Protein AF-A0A3C1YTQ8-F1 (afdb_monomer)

Structure (mmCIF, N/CA/C/O backbone):
data_AF-A0A3C1YTQ8-F1
#
_entry.id   AF-A0A3C1YTQ8-F1
#
loop_
_atom_site.group_PDB
_atom_site.id
_atom_site.type_symbol
_atom_site.label_atom_id
_atom_site.label_alt_id
_atom_site.label_comp_id
_atom_site.label_asym_id
_atom_site.label_entity_id
_atom_site.label_seq_id
_atom_site.pdbx_PDB_ins_code
_atom_site.Cartn_x
_atom_site.Cartn_y
_atom_site.Cartn_z
_atom_site.occupancy
_atom_site.B_iso_or_equiv
_atom_site.auth_seq_id
_atom_site.auth_comp_id
_atom_site.auth_asym_id
_atom_site.auth_atom_id
_atom_site.pdbx_PDB_model_num
ATOM 1 N N . PHE A 1 1 ? -12.441 13.122 8.202 1.00 68.00 1 PHE A N 1
ATOM 2 C CA . PHE A 1 1 ? -11.473 13.241 7.090 1.00 68.00 1 PHE A CA 1
ATOM 3 C C . PHE A 1 1 ? -10.455 12.103 7.083 1.00 68.00 1 PHE A C 1
ATOM 5 O O . PHE A 1 1 ? -10.375 11.417 6.073 1.00 68.00 1 PHE A O 1
ATOM 12 N N . SER A 1 2 ? -9.745 11.829 8.184 1.00 85.19 2 SER A N 1
ATOM 13 C CA . SER A 1 2 ? -8.691 10.797 8.230 1.00 85.19 2 SER A CA 1
ATOM 14 C C . SER A 1 2 ? -9.156 9.377 7.872 1.00 85.19 2 SER A C 1
ATOM 16 O O . SER A 1 2 ? -8.457 8.683 7.147 1.00 85.19 2 SER A O 1
ATOM 18 N N . GLU A 1 3 ? -10.354 8.962 8.296 1.00 90.50 3 GLU A N 1
ATOM 19 C CA . GLU A 1 3 ? -10.892 7.623 7.987 1.00 90.50 3 GLU A CA 1
ATOM 20 C C . GLU A 1 3 ? -11.204 7.417 6.498 1.00 90.50 3 GLU A C 1
ATOM 22 O O . GLU A 1 3 ? -10.982 6.338 5.957 1.00 90.50 3 GLU A O 1
ATOM 27 N N . GLN A 1 4 ? -11.696 8.455 5.811 1.00 93.88 4 GLN A N 1
ATOM 28 C CA . GLN A 1 4 ? -11.997 8.379 4.377 1.00 93.88 4 GLN A CA 1
ATOM 29 C C . GLN A 1 4 ? -10.711 8.280 3.551 1.00 93.88 4 GLN A C 1
ATOM 31 O O . GLN A 1 4 ? -10.650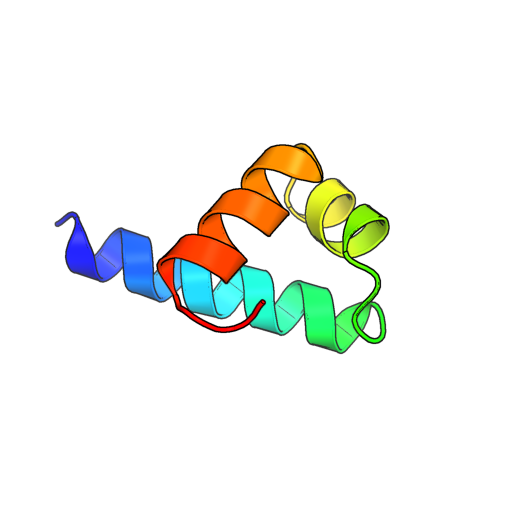 7.494 2.609 1.00 93.88 4 GLN A O 1
ATOM 36 N N . ILE A 1 5 ? -9.675 9.031 3.944 1.00 94.56 5 ILE A N 1
ATOM 37 C CA . ILE A 1 5 ? -8.339 8.937 3.344 1.00 94.56 5 ILE A CA 1
ATOM 38 C C . ILE A 1 5 ? -7.744 7.551 3.584 1.00 94.56 5 ILE A C 1
ATOM 40 O O . ILE A 1 5 ? -7.249 6.934 2.647 1.00 94.56 5 ILE A O 1
ATOM 44 N N . GLU A 1 6 ? -7.847 7.029 4.808 1.00 95.06 6 GLU A N 1
ATOM 45 C CA . GLU A 1 6 ? -7.339 5.697 5.134 1.00 95.06 6 GLU A CA 1
ATOM 46 C C . GLU A 1 6 ? -8.050 4.593 4.342 1.00 95.06 6 GLU A C 1
ATOM 48 O O . GLU A 1 6 ? -7.399 3.665 3.864 1.00 95.06 6 GLU A O 1
ATOM 53 N N . LYS A 1 7 ? -9.368 4.701 4.153 1.00 96.56 7 LYS A N 1
ATOM 54 C CA . LYS A 1 7 ? -10.117 3.760 3.316 1.00 96.56 7 LYS A CA 1
ATOM 55 C C . LYS A 1 7 ? -9.654 3.810 1.859 1.00 96.56 7 LYS A C 1
ATOM 57 O O . LYS A 1 7 ? -9.331 2.766 1.305 1.00 96.56 7 LYS A O 1
ATOM 62 N N . LEU A 1 8 ? -9.581 5.003 1.265 1.00 96.88 8 LEU A N 1
ATOM 63 C CA . LEU A 1 8 ? -9.135 5.169 -0.121 1.00 96.88 8 LEU A CA 1
ATOM 64 C C . LEU A 1 8 ? -7.726 4.603 -0.321 1.00 96.88 8 LEU A C 1
ATOM 66 O O . LEU A 1 8 ? -7.447 3.899 -1.285 1.00 96.88 8 LEU A O 1
ATOM 70 N N . GLU A 1 9 ? -6.837 4.883 0.620 1.00 96.62 9 GLU A N 1
ATOM 71 C CA . GLU A 1 9 ? -5.472 4.387 0.597 1.00 96.62 9 GLU A CA 1
ATOM 72 C C . GLU A 1 9 ? -5.389 2.864 0.724 1.00 96.62 9 GLU A C 1
ATOM 74 O O . GLU A 1 9 ? -4.584 2.227 0.042 1.00 96.62 9 GLU A O 1
ATOM 79 N N . LYS A 1 10 ? -6.245 2.269 1.559 1.00 97.31 10 LYS A N 1
ATOM 80 C CA . LYS A 1 10 ? -6.397 0.817 1.655 1.00 97.31 10 LYS A CA 1
ATOM 81 C C . LYS A 1 10 ? -6.832 0.230 0.320 1.00 97.31 10 LYS A C 1
ATOM 83 O O . LYS A 1 10 ? -6.167 -0.682 -0.170 1.00 97.31 10 LYS A O 1
ATOM 88 N N . ASP A 1 11 ? -7.869 0.790 -0.289 1.00 98.12 11 ASP A N 1
ATOM 89 C CA . ASP A 1 11 ? -8.405 0.322 -1.568 1.00 98.12 11 ASP A CA 1
ATOM 90 C C . ASP A 1 11 ? -7.333 0.379 -2.676 1.00 98.12 11 ASP A C 1
ATOM 92 O O . ASP A 1 11 ? -7.093 -0.626 -3.350 1.00 98.12 11 ASP A O 1
ATOM 96 N N . LEU A 1 12 ? -6.591 1.489 -2.783 1.00 98.38 12 LEU A N 1
ATOM 97 C CA . LEU A 1 12 ? -5.502 1.657 -3.759 1.00 98.38 12 LEU A CA 1
ATOM 98 C C . LEU A 1 12 ? -4.352 0.659 -3.555 1.00 98.38 12 LEU A C 1
ATOM 100 O O . LEU A 1 12 ? -3.828 0.103 -4.523 1.00 98.38 12 LEU A O 1
ATOM 104 N N . ILE A 1 13 ? -3.950 0.404 -2.304 1.00 98.12 13 ILE A N 1
ATOM 105 C CA . ILE A 1 13 ? -2.886 -0.566 -2.002 1.00 98.12 13 ILE A CA 1
ATOM 106 C C . ILE A 1 13 ? -3.316 -1.983 -2.361 1.00 98.12 13 ILE A C 1
ATOM 108 O O . ILE A 1 13 ? -2.536 -2.719 -2.968 1.00 98.12 13 ILE A O 1
ATOM 112 N N . PHE A 1 14 ? -4.542 -2.378 -2.017 1.00 98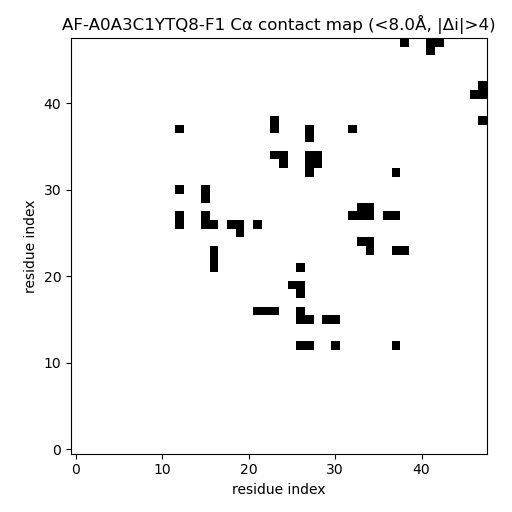.25 14 PHE A N 1
ATOM 113 C CA . PHE A 1 14 ? -5.044 -3.705 -2.366 1.00 98.25 14 PHE A CA 1
ATOM 114 C C . PHE A 1 14 ? -5.225 -3.883 -3.870 1.00 98.25 14 PHE A C 1
ATOM 116 O O . PHE A 1 14 ? -4.918 -4.956 -4.393 1.00 98.25 14 PHE A O 1
ATOM 123 N N . GLU A 1 15 ? -5.656 -2.846 -4.583 1.00 98.62 15 GLU A N 1
ATOM 124 C CA . GLU A 1 15 ? -5.738 -2.886 -6.038 1.00 98.62 15 GLU A CA 1
ATOM 125 C C . GLU A 1 15 ? -4.355 -3.045 -6.680 1.00 98.62 15 GLU A C 1
ATOM 127 O O . GLU A 1 15 ? -4.167 -3.940 -7.507 1.00 98.62 15 GLU A O 1
ATOM 132 N N . ALA A 1 16 ? -3.366 -2.252 -6.260 1.00 98.62 16 ALA A N 1
ATOM 133 C CA . ALA A 1 16 ? -1.998 -2.363 -6.762 1.00 98.62 16 ALA A CA 1
ATOM 134 C C . ALA A 1 16 ? -1.394 -3.747 -6.466 1.00 98.62 16 ALA A C 1
ATOM 136 O 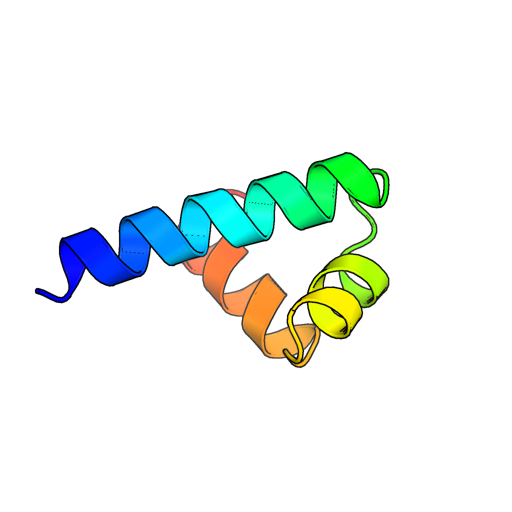O . ALA A 1 16 ? -0.766 -4.353 -7.336 1.00 98.62 16 ALA A O 1
ATOM 137 N N . LEU A 1 17 ? -1.628 -4.293 -5.268 1.00 98.25 17 LEU A N 1
ATOM 138 C CA . LEU A 1 17 ? -1.217 -5.657 -4.927 1.00 98.25 17 LEU A CA 1
ATOM 139 C C . LEU A 1 17 ? -1.889 -6.689 -5.833 1.00 98.25 17 LEU A C 1
ATOM 141 O O . LEU A 1 17 ? -1.207 -7.578 -6.334 1.00 98.25 17 LEU A O 1
ATOM 145 N N . ARG A 1 18 ? -3.193 -6.565 -6.093 1.00 98.44 18 ARG A N 1
ATOM 146 C CA . ARG A 1 18 ? -3.918 -7.466 -6.997 1.00 98.44 18 ARG A CA 1
ATOM 147 C C . ARG A 1 18 ? -3.348 -7.417 -8.417 1.00 98.44 18 ARG A C 1
ATOM 149 O O . ARG A 1 18 ? -3.128 -8.472 -9.004 1.00 98.44 18 ARG A O 1
ATOM 156 N N . ILE A 1 19 ? -3.085 -6.220 -8.947 1.00 98.50 19 ILE A N 1
ATOM 157 C CA . ILE A 1 19 ? -2.510 -6.012 -10.289 1.00 98.50 19 ILE A CA 1
ATOM 158 C C . ILE A 1 19 ? -1.120 -6.652 -10.401 1.00 98.50 19 ILE A C 1
ATOM 160 O O . ILE A 1 19 ? -0.822 -7.312 -11.394 1.00 98.50 19 ILE A O 1
ATOM 164 N N . HIS A 1 20 ? -0.286 -6.512 -9.368 1.00 98.38 20 HIS A N 1
ATOM 165 C CA . HIS A 1 20 ? 1.093 -7.017 -9.360 1.00 98.38 20 HIS A CA 1
ATOM 166 C C . HIS A 1 20 ? 1.256 -8.412 -8.746 1.00 98.38 20 HIS A C 1
ATOM 168 O O . HIS A 1 20 ? 2.378 -8.815 -8.433 1.00 98.38 20 HIS A O 1
ATOM 174 N N . GLY A 1 21 ? 0.166 -9.157 -8.534 1.00 97.75 21 GLY A N 1
ATOM 175 C CA . GLY A 1 21 ? 0.221 -10.519 -7.990 1.00 97.75 21 GLY A CA 1
ATOM 176 C C . GLY A 1 21 ? 0.843 -10.595 -6.589 1.00 97.75 21 GLY A C 1
ATOM 177 O O . GLY A 1 21 ? 1.677 -11.453 -6.320 1.00 97.75 21 GLY A O 1
ATOM 178 N N . ASN A 1 22 ? 0.467 -9.673 -5.703 1.00 96.50 22 ASN A N 1
ATOM 179 C CA . ASN A 1 22 ? 0.987 -9.482 -4.344 1.00 96.50 22 ASN A CA 1
ATOM 180 C C . ASN A 1 22 ? 2.478 -9.104 -4.254 1.00 96.50 22 ASN A C 1
ATOM 182 O O . ASN A 1 22 ? 3.055 -9.129 -3.162 1.00 96.50 22 ASN A O 1
ATOM 186 N N . ASN A 1 23 ? 3.112 -8.697 -5.359 1.00 97.75 23 ASN A N 1
ATOM 187 C CA . ASN A 1 23 ? 4.464 -8.147 -5.321 1.00 97.75 23 ASN A CA 1
ATOM 188 C C . ASN A 1 23 ? 4.457 -6.746 -4.681 1.00 97.75 23 ASN A C 1
ATOM 190 O O . ASN A 1 23 ? 4.065 -5.756 -5.297 1.00 97.75 23 ASN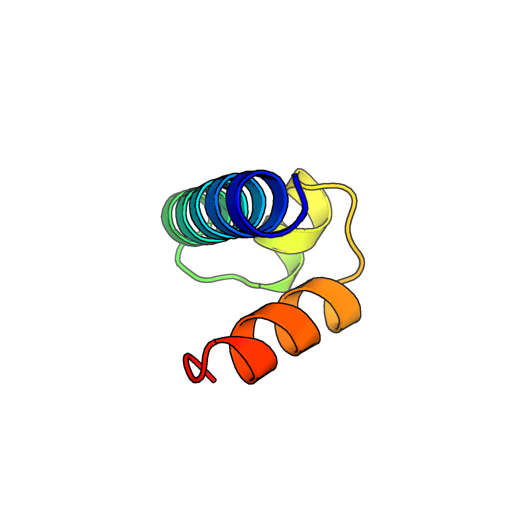 A O 1
ATOM 194 N N . GLN A 1 24 ? 4.904 -6.675 -3.426 1.00 97.56 24 GLN A N 1
ATOM 195 C CA . GLN A 1 24 ? 4.872 -5.460 -2.606 1.00 97.56 24 GLN A CA 1
ATOM 196 C C . GLN A 1 24 ? 5.790 -4.354 -3.127 1.00 97.56 24 GLN A C 1
ATOM 198 O O . GLN A 1 24 ? 5.412 -3.187 -3.059 1.00 97.56 24 GLN A O 1
ATOM 203 N N . SER A 1 25 ? 6.963 -4.705 -3.661 1.00 98.19 25 SER A N 1
ATOM 204 C CA . SER A 1 25 ? 7.899 -3.731 -4.230 1.00 98.19 25 SER A CA 1
ATOM 205 C C . SER A 1 25 ? 7.291 -3.059 -5.463 1.00 98.19 25 SER A C 1
ATOM 207 O O . SER A 1 25 ? 7.262 -1.834 -5.524 1.00 98.19 25 SER A O 1
ATOM 209 N N . LYS A 1 26 ? 6.700 -3.840 -6.382 1.00 98.50 26 LYS A N 1
ATOM 210 C CA . LYS A 1 26 ? 6.027 -3.311 -7.585 1.00 98.50 26 LYS A CA 1
ATOM 211 C C . LYS A 1 26 ? 4.762 -2.514 -7.264 1.00 98.50 26 LYS A C 1
ATOM 213 O O . LYS A 1 26 ? 4.523 -1.469 -7.859 1.00 98.50 26 LYS A O 1
ATOM 218 N N . ALA A 1 27 ? 3.961 -2.976 -6.301 1.00 98.50 27 ALA A N 1
ATOM 219 C CA . ALA A 1 27 ? 2.780 -2.240 -5.854 1.00 98.50 27 ALA A CA 1
ATOM 220 C C . ALA A 1 27 ? 3.156 -0.890 -5.222 1.00 98.50 27 ALA A C 1
ATOM 222 O O . ALA A 1 27 ? 2.489 0.112 -5.467 1.00 98.50 27 ALA A O 1
ATOM 223 N N . ALA A 1 28 ? 4.236 -0.848 -4.435 1.00 98.31 28 ALA A N 1
ATOM 224 C CA . ALA A 1 28 ? 4.731 0.390 -3.845 1.00 98.31 28 ALA A CA 1
ATOM 225 C C . ALA A 1 28 ? 5.268 1.347 -4.918 1.00 98.31 28 ALA A C 1
ATOM 227 O O . ALA A 1 28 ? 4.901 2.518 -4.910 1.00 98.31 28 ALA A O 1
ATOM 228 N N . GLU A 1 29 ? 6.054 0.835 -5.870 1.00 98.50 29 GLU A N 1
ATOM 229 C CA . GLU A 1 29 ? 6.566 1.595 -7.015 1.00 98.50 29 GLU A CA 1
ATOM 230 C C . GLU A 1 29 ? 5.431 2.230 -7.833 1.00 98.50 29 GLU A C 1
ATOM 232 O O . GLU A 1 29 ? 5.460 3.436 -8.070 1.00 98.50 29 GLU A O 1
ATOM 237 N N . GLN A 1 30 ? 4.383 1.465 -8.173 1.00 98.31 30 GLN A N 1
ATOM 238 C CA . GLN A 1 30 ? 3.208 1.989 -8.885 1.00 98.31 30 GLN A CA 1
ATOM 239 C C . GLN A 1 30 ? 2.527 3.140 -8.129 1.00 98.31 30 GLN A C 1
ATOM 241 O O . GLN A 1 30 ? 2.041 4.084 -8.746 1.00 98.31 30 GLN A O 1
ATOM 246 N N . LEU A 1 31 ? 2.466 3.058 -6.799 1.00 97.88 31 LEU A N 1
ATOM 247 C CA . LEU A 1 31 ? 1.814 4.059 -5.953 1.00 97.88 31 LEU A CA 1
ATOM 248 C C . LEU A 1 31 ? 2.737 5.232 -5.580 1.00 97.88 31 LEU A C 1
ATOM 250 O O . LEU A 1 31 ? 2.326 6.102 -4.813 1.00 97.88 31 LEU A O 1
ATOM 254 N N . GLY A 1 32 ? 3.983 5.258 -6.069 1.00 98.12 32 GLY A N 1
ATOM 255 C CA . GLY A 1 32 ? 4.972 6.268 -5.679 1.00 98.12 32 GLY A CA 1
ATOM 256 C C . GLY A 1 32 ? 5.368 6.189 -4.198 1.00 98.12 32 GLY A C 1
ATOM 257 O O . GLY A 1 32 ? 5.796 7.181 -3.607 1.00 98.12 32 GLY A O 1
ATOM 258 N N . LEU A 1 33 ? 5.204 5.020 -3.575 1.00 97.31 33 LEU A N 1
ATOM 259 C CA . LEU A 1 33 ? 5.546 4.755 -2.182 1.00 97.31 33 LEU A CA 1
ATOM 260 C C . LEU A 1 33 ? 6.873 4.000 -2.096 1.00 97.31 33 LEU A C 1
ATOM 262 O O . LEU A 1 33 ? 7.225 3.198 -2.956 1.00 97.31 33 LEU A O 1
ATOM 266 N N . SER A 1 34 ? 7.579 4.157 -0.977 1.00 98.19 34 SER A N 1
ATOM 267 C CA . SER A 1 34 ? 8.605 3.172 -0.631 1.00 98.19 34 SER A CA 1
ATOM 268 C C . SER A 1 34 ? 7.949 1.852 -0.219 1.00 98.19 34 SER A C 1
ATOM 270 O O . SER A 1 34 ? 6.913 1.841 0.454 1.00 98.19 34 SER A O 1
ATOM 272 N N . GLU A 1 35 ? 8.594 0.725 -0.524 1.00 97.56 35 GLU A N 1
ATOM 273 C CA . GLU A 1 35 ? 8.104 -0.592 -0.094 1.00 97.56 35 GLU A CA 1
ATOM 274 C C . GLU A 1 35 ? 7.927 -0.664 1.434 1.00 97.56 35 GLU A C 1
ATOM 276 O O . GLU A 1 35 ? 6.967 -1.242 1.942 1.00 97.56 35 GLU A O 1
ATOM 281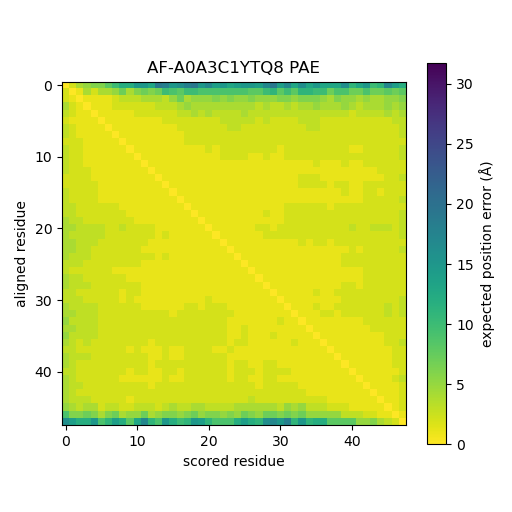 N N . ARG A 1 36 ? 8.810 -0.002 2.196 1.00 97.69 36 ARG A N 1
ATOM 282 C CA . ARG A 1 36 ? 8.697 0.104 3.659 1.00 97.69 36 ARG A CA 1
ATOM 283 C C . ARG A 1 36 ? 7.390 0.772 4.092 1.00 97.69 36 ARG A C 1
ATOM 285 O O . ARG A 1 36 ? 6.785 0.314 5.060 1.00 97.69 36 ARG A O 1
ATOM 292 N N . ASN A 1 37 ? 6.971 1.837 3.411 1.00 97.56 37 ASN A N 1
ATOM 293 C CA . ASN A 1 37 ? 5.731 2.540 3.727 1.00 97.56 37 ASN A CA 1
ATOM 294 C C . ASN A 1 37 ? 4.509 1.653 3.444 1.00 97.56 37 ASN A C 1
ATOM 296 O O . ASN A 1 37 ? 3.646 1.516 4.311 1.00 97.56 37 ASN A O 1
ATOM 300 N N . LEU A 1 38 ? 4.495 0.955 2.304 1.00 97.69 38 LEU A N 1
ATOM 301 C CA . LEU A 1 38 ? 3.451 -0.021 1.984 1.00 97.69 38 LEU A CA 1
ATOM 302 C C . LEU A 1 38 ? 3.385 -1.145 3.034 1.00 97.69 3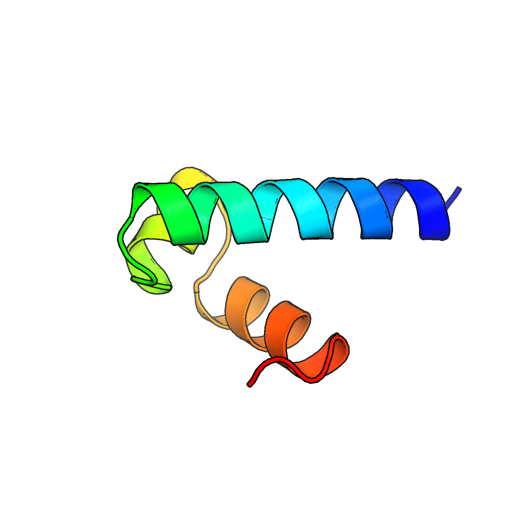8 LEU A C 1
ATOM 304 O O . LEU A 1 38 ? 2.310 -1.444 3.552 1.00 97.69 38 LEU A O 1
ATOM 308 N N . ARG A 1 39 ? 4.531 -1.710 3.443 1.00 96.88 39 ARG A N 1
ATOM 309 C CA . ARG A 1 39 ? 4.582 -2.736 4.505 1.00 96.88 39 ARG A CA 1
ATOM 310 C C . ARG A 1 39 ? 4.078 -2.226 5.854 1.00 96.88 39 ARG A C 1
ATOM 312 O O . ARG A 1 39 ? 3.386 -2.960 6.551 1.00 96.88 39 ARG A O 1
ATOM 319 N N . TYR A 1 40 ? 4.399 -0.987 6.225 1.00 97.56 40 TYR A N 1
ATOM 320 C CA . TYR A 1 40 ? 3.896 -0.387 7.463 1.00 97.56 40 TYR A CA 1
ATOM 321 C C . TYR A 1 40 ? 2.364 -0.300 7.471 1.00 97.56 40 TYR A C 1
ATOM 323 O O . TYR A 1 40 ? 1.741 -0.639 8.474 1.00 97.56 40 TYR A O 1
ATOM 331 N N . ARG A 1 41 ? 1.750 0.081 6.345 1.00 97.00 41 ARG A N 1
ATOM 332 C CA . ARG A 1 41 ? 0.286 0.148 6.204 1.00 97.00 41 ARG A CA 1
ATOM 333 C C . ARG A 1 41 ? -0.362 -1.230 6.284 1.00 97.00 41 ARG A C 1
ATOM 335 O O . ARG A 1 41 ? -1.317 -1.408 7.031 1.00 97.00 41 ARG A O 1
ATOM 342 N N . LEU A 1 42 ? 0.209 -2.225 5.604 1.00 96.81 42 LEU A N 1
ATOM 343 C CA . LEU A 1 42 ? -0.263 -3.610 5.700 1.00 96.81 42 LEU A CA 1
ATOM 344 C C . LEU A 1 42 ? -0.204 -4.142 7.136 1.00 96.81 42 LEU A C 1
ATOM 346 O O . LEU A 1 42 ? -1.161 -4.770 7.589 1.00 96.81 42 LEU A O 1
ATOM 350 N N . LYS A 1 43 ? 0.871 -3.820 7.867 1.00 97.06 43 LYS A N 1
ATOM 351 C CA . LYS A 1 43 ? 1.004 -4.158 9.287 1.00 97.06 43 LYS A CA 1
ATOM 352 C C . LYS A 1 43 ? -0.030 -3.438 10.149 1.00 97.06 43 LYS A C 1
ATOM 354 O O . LYS A 1 43 ? -0.651 -4.066 11.000 1.00 97.06 43 LYS A O 1
ATOM 359 N N . LYS A 1 44 ? -0.257 -2.139 9.912 1.00 96.00 44 LYS A N 1
ATOM 360 C CA . LYS A 1 44 ? -1.299 -1.353 10.597 1.00 96.00 44 LYS A CA 1
ATOM 361 C C . LYS A 1 44 ? -2.683 -1.994 10.436 1.00 96.00 44 LYS A C 1
ATOM 363 O O . LYS A 1 44 ? -3.469 -1.979 11.376 1.00 96.00 44 LYS A O 1
ATOM 368 N N . TRP A 1 45 ? -2.970 -2.576 9.273 1.00 96.25 45 TRP A N 1
ATOM 369 C CA . TRP A 1 45 ? -4.251 -3.226 8.979 1.00 96.25 45 TRP A CA 1
ATOM 370 C C . TRP A 1 45 ? -4.313 -4.718 9.333 1.00 96.25 45 TRP A C 1
ATOM 372 O O . TRP A 1 45 ? -5.333 -5.345 9.056 1.00 96.25 45 TRP A O 1
ATOM 382 N N . GLY A 1 46 ? -3.255 -5.295 9.915 1.00 95.00 46 GLY A N 1
ATOM 383 C CA . GLY A 1 46 ? -3.224 -6.704 10.329 1.00 95.00 46 GLY A CA 1
ATOM 384 C C . GLY A 1 46 ? -3.180 -7.708 9.173 1.00 95.00 46 GLY A C 1
ATOM 385 O O . GLY A 1 46 ? -3.596 -8.849 9.333 1.00 95.00 46 GLY A O 1
ATOM 386 N N . VAL A 1 47 ? -2.708 -7.283 8.001 1.00 90.31 47 VAL A N 1
ATOM 387 C CA . VAL A 1 47 ? -2.661 -8.109 6.780 1.00 90.31 47 VAL A CA 1
ATOM 388 C C . VAL A 1 47 ? -1.322 -8.851 6.667 1.00 90.31 47 VAL A C 1
ATOM 390 O O . VAL A 1 47 ? -1.224 -9.845 5.950 1.00 90.31 47 VAL A O 1
ATOM 393 N N . LYS A 1 48 ? -0.278 -8.357 7.347 1.00 78.12 48 LYS A N 1
ATOM 394 C CA . LYS A 1 48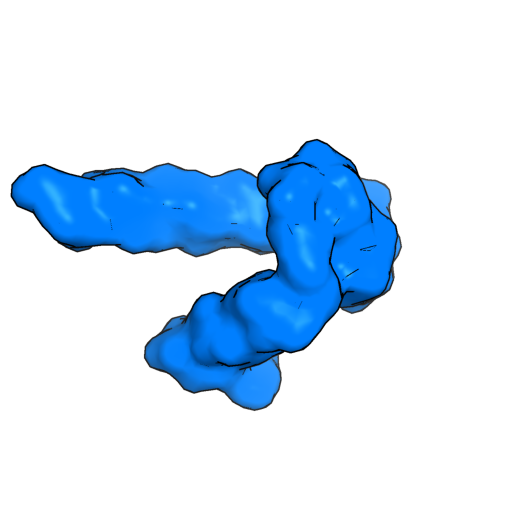 ? 1.078 -8.920 7.357 1.00 78.12 48 LYS A CA 1
ATOM 395 C C . LYS A 1 48 ? 1.845 -8.531 8.618 1.00 78.12 48 LYS A C 1
ATOM 397 O O . LYS A 1 48 ? 1.596 -7.420 9.136 1.00 78.12 48 LYS A O 1
#

Foldseek 3Di:
DVVVVLVVVVVLLVVLCVVVVNPLCRSCVVVVHHSVVSVVSCVVVVND

Radius of gyration: 10.03 Å; Cα contacts (8 Å, |Δi|>4): 33; chains: 1; bounding box: 21×24×21 Å

Mean predicted aligned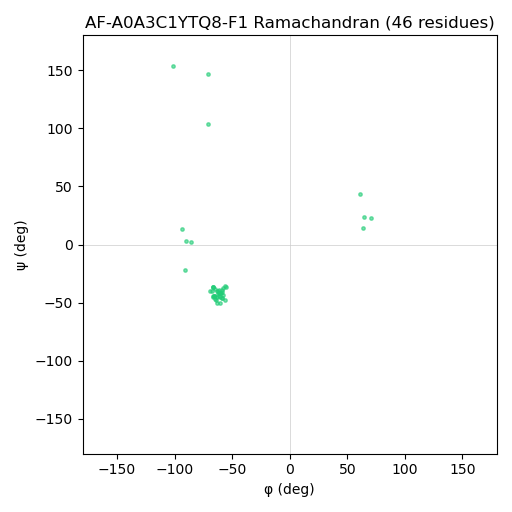 error: 2.34 Å

Sequence (48 aa):
FSEQIEKLEKDLIFEALRIHGNNQSKAAEQLGLSERNLRYRLKKWGVK

Secondary structure (DSSP, 8-state):
-HHHHHHHHHHHHHHHHHHTTT-HHHHHHHTT--HHHHHHHHHHTT--

Nearest PDB structures (foldseek):
  1etv-assembly1_B  TM=9.171E-01  e=8.837E-03  Escherichia coli
  1ety-assembly1_B  TM=9.157E-01  e=1.220E-02  Escherichia coli
  1etw-assembly1_A  TM=9.135E-01  e=1.796E-02  Escherichia coli
  1fip-assembly1_B  TM=9.219E-01  e=2.479E-02  Escherichia coli
  1etx-assembly1_B  TM=9.163E-01  e=3.421E-02  Escherichia coli

pLDDT: mean 95.86, std 5.45, range [68.0, 98.62]

Solvent-accessible surface area (backbone atoms only — not comparable to full-atom valu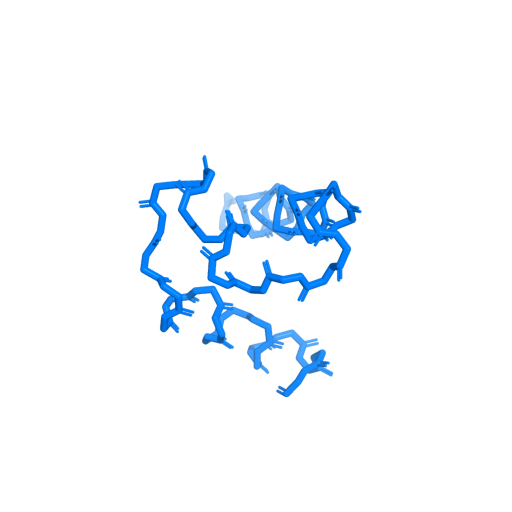es): 2707 Å² total; per-residue (Å²): 110,69,67,61,51,50,49,53,52,49,55,53,52,53,49,33,21,62,78,48,73,64,34,56,60,60,24,13,54,76,69,76,41,54,44,69,58,51,51,50,52,36,37,74,71,72,76,94